Protein AF-A0A1H9QKN4-F1 (afdb_monomer_lite)

Foldseek 3Di:
DPPPLPQDAAEEEPEEDECDPNVVVDPDDDDDDPDHAHWHWYWYHYDNDIDIDIDGPDPDCVPVVVVQVVCVVVVNPPDDDDPDDDDDDPCVVVVPPD

pLDDT: mean 80.59, std 14.35, range [38.31, 96.25]

Sequence (98 aa):
MENIHLNTYTISYIGQFILNKNEQYIDSIHLYSAETIGVSINMIYASGKFTIDVKLNFPEDTYVKPFLETLAKFGIKNAQVSDSIPFTTPKDGLRNRN

Radius of gyration: 16.16 Å; chains: 1; bounding box: 41×26×45 Å

Secondary structure (DSSP, 8-state):
-------EEEEEEEEEE--GGGGGG-S------SS-SEEEEEEEEETTEEEEEEEESSSS-TTHHHHHHHHHHTT------PPP-----TTHHHHT--

Structure (mmCIF, N/CA/C/O backbone):
data_AF-A0A1H9QKN4-F1
#
_entry.id   AF-A0A1H9QKN4-F1
#
loop_
_atom_site.group_PDB
_atom_site.id
_atom_site.type_symbol
_atom_site.label_atom_id
_atom_site.label_alt_id
_atom_site.label_comp_id
_atom_site.label_asym_id
_atom_site.label_entity_id
_atom_site.label_seq_id
_atom_site.pdbx_PDB_ins_code
_atom_site.Cartn_x
_atom_site.Cartn_y
_atom_site.Cartn_z
_atom_site.occupancy
_atom_site.B_iso_or_equiv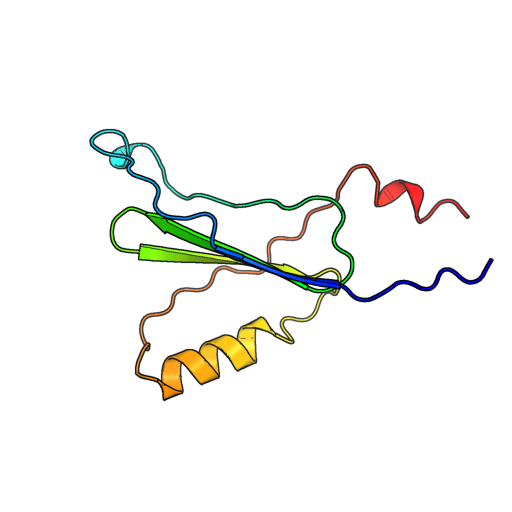
_atom_site.auth_seq_id
_atom_site.auth_comp_id
_atom_site.auth_asym_id
_atom_site.auth_atom_id
_atom_site.pdbx_PDB_model_num
ATOM 1 N N . MET A 1 1 ? 19.346 13.325 -26.883 1.00 38.91 1 MET A N 1
ATOM 2 C CA . MET A 1 1 ? 19.499 13.472 -25.422 1.00 38.91 1 MET 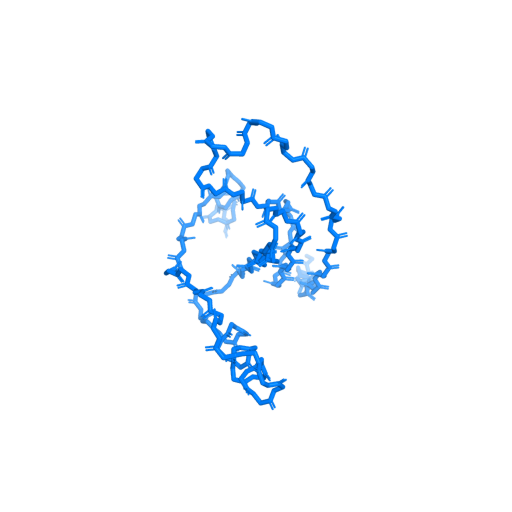A CA 1
ATOM 3 C C . MET A 1 1 ? 19.229 12.111 -24.827 1.00 38.91 1 MET A C 1
ATOM 5 O O . MET A 1 1 ? 18.161 11.574 -25.093 1.00 38.91 1 MET A O 1
ATOM 9 N N . GLU A 1 2 ? 20.199 11.518 -24.133 1.00 39.69 2 GLU A N 1
ATOM 10 C CA . GLU A 1 2 ? 19.957 10.298 -23.360 1.00 39.69 2 GLU A CA 1
ATOM 11 C C . GLU A 1 2 ? 18.823 10.576 -22.372 1.00 39.69 2 GLU A C 1
ATOM 13 O O . GLU A 1 2 ? 18.924 11.469 -21.530 1.00 39.69 2 GLU A O 1
ATOM 18 N N . ASN A 1 3 ? 17.715 9.850 -22.513 1.00 49.81 3 ASN A N 1
ATOM 19 C CA . ASN A 1 3 ? 16.659 9.835 -21.514 1.00 49.81 3 ASN A CA 1
ATOM 20 C C . ASN A 1 3 ? 17.224 9.134 -20.276 1.00 49.81 3 ASN A C 1
ATOM 22 O O . ASN A 1 3 ? 17.098 7.919 -20.139 1.00 49.81 3 ASN A O 1
ATOM 26 N N . ILE A 1 4 ? 17.863 9.888 -19.382 1.00 47.94 4 ILE A N 1
ATOM 27 C CA . ILE A 1 4 ? 18.169 9.419 -18.032 1.00 47.94 4 ILE A CA 1
ATOM 28 C C . ILE A 1 4 ? 16.814 9.230 -17.340 1.00 47.94 4 ILE A C 1
ATOM 30 O O . ILE A 1 4 ? 16.253 10.149 -16.745 1.00 47.94 4 ILE A O 1
ATOM 34 N N . HIS A 1 5 ? 16.226 8.045 -17.494 1.00 54.28 5 HIS A N 1
ATOM 35 C CA . HIS A 1 5 ? 15.068 7.626 -16.723 1.00 54.28 5 HIS A CA 1
ATOM 36 C C . HIS A 1 5 ? 15.545 7.365 -15.300 1.00 54.28 5 HIS A C 1
ATOM 38 O O . HIS A 1 5 ? 16.032 6.287 -14.970 1.00 54.28 5 HIS A O 1
ATOM 44 N N . LEU A 1 6 ? 15.457 8.396 -14.461 1.00 57.72 6 LEU A N 1
ATOM 45 C CA . LEU A 1 6 ? 15.726 8.263 -13.042 1.00 57.72 6 LEU A CA 1
ATOM 46 C C . LEU A 1 6 ? 14.604 7.417 -12.429 1.00 57.72 6 LEU A C 1
ATOM 48 O O . LEU A 1 6 ? 13.475 7.890 -12.276 1.00 57.72 6 LEU A O 1
ATOM 52 N N . ASN A 1 7 ? 14.911 6.160 -12.103 1.00 62.69 7 ASN A N 1
ATOM 53 C CA . ASN A 1 7 ? 14.019 5.323 -11.308 1.00 62.69 7 ASN A CA 1
ATOM 54 C C . ASN A 1 7 ? 13.728 6.054 -9.996 1.00 62.69 7 ASN A C 1
ATOM 56 O O . ASN A 1 7 ? 14.614 6.267 -9.169 1.00 62.69 7 ASN A O 1
ATOM 60 N N . THR A 1 8 ? 12.485 6.487 -9.850 1.00 68.44 8 THR A N 1
ATOM 61 C CA . THR A 1 8 ? 12.000 7.242 -8.708 1.00 68.44 8 THR A CA 1
ATOM 62 C C . THR A 1 8 ? 11.305 6.274 -7.766 1.00 68.44 8 THR A C 1
ATOM 64 O O . THR A 1 8 ? 10.411 5.525 -8.163 1.00 68.44 8 THR A O 1
ATOM 67 N N . TYR A 1 9 ? 11.741 6.297 -6.510 1.00 78.69 9 TYR A N 1
ATOM 68 C CA . TYR A 1 9 ? 11.128 5.556 -5.418 1.00 78.69 9 TYR A CA 1
ATOM 69 C C . TYR A 1 9 ? 10.396 6.562 -4.538 1.00 78.69 9 TYR A C 1
ATOM 71 O O . TYR A 1 9 ? 11.022 7.354 -3.833 1.00 78.69 9 TYR A O 1
ATOM 79 N N . THR A 1 10 ? 9.070 6.567 -4.611 1.00 79.88 10 THR A N 1
ATOM 80 C CA . THR A 1 10 ? 8.230 7.480 -3.834 1.00 79.88 10 THR A CA 1
ATOM 81 C C . THR A 1 10 ? 7.481 6.699 -2.770 1.00 79.88 10 THR A C 1
ATOM 83 O O . THR A 1 10 ? 6.740 5.773 -3.085 1.00 79.88 10 THR A O 1
ATOM 86 N N . ILE A 1 11 ? 7.641 7.105 -1.512 1.00 81.44 11 ILE A N 1
ATOM 87 C CA . ILE A 1 11 ? 6.835 6.620 -0.391 1.00 81.44 11 ILE A CA 1
ATOM 88 C C . ILE A 1 11 ? 6.030 7.806 0.126 1.00 81.44 11 ILE A C 1
ATOM 90 O O . ILE A 1 11 ? 6.590 8.859 0.432 1.00 81.44 11 ILE A O 1
ATOM 94 N N . SER A 1 12 ? 4.714 7.661 0.193 1.00 81.94 12 SER A N 1
ATOM 95 C CA . SER A 1 12 ? 3.807 8.720 0.624 1.00 81.94 12 SER A CA 1
ATOM 96 C C . SER A 1 12 ? 2.805 8.176 1.629 1.00 81.94 12 SER A C 1
ATOM 98 O O . SER A 1 12 ? 2.014 7.291 1.317 1.00 81.94 12 SER A O 1
ATOM 100 N N . TYR A 1 13 ? 2.826 8.726 2.843 1.00 84.25 13 TYR A N 1
ATOM 101 C CA . TYR A 1 13 ? 1.742 8.552 3.802 1.00 84.25 13 TYR A CA 1
ATOM 102 C C . TYR A 1 13 ? 0.820 9.763 3.708 1.00 84.25 13 TYR A C 1
ATOM 104 O O . TYR A 1 13 ? 1.212 10.875 4.056 1.00 84.25 13 TYR A O 1
ATOM 112 N N . ILE A 1 14 ? -0.386 9.545 3.190 1.00 86.69 14 ILE A N 1
ATOM 113 C CA . ILE A 1 14 ? -1.352 10.618 2.921 1.00 86.69 14 ILE A CA 1
ATOM 114 C C . ILE A 1 14 ? -2.087 11.014 4.207 1.00 86.69 14 ILE A C 1
ATOM 116 O O . ILE A 1 14 ? -2.493 12.163 4.362 1.00 86.69 14 ILE A O 1
ATOM 120 N N . GLY A 1 15 ? -2.214 10.083 5.155 1.00 90.56 15 GLY A N 1
ATOM 121 C CA . GLY A 1 15 ? -2.795 10.335 6.468 1.00 90.56 15 GLY A CA 1
ATOM 122 C C . GLY A 1 15 ? -3.988 9.443 6.784 1.00 90.56 15 GLY A C 1
ATOM 123 O O . GLY A 1 15 ? -4.175 8.369 6.207 1.00 90.56 15 GLY A O 1
ATOM 124 N N . GLN A 1 16 ? -4.791 9.908 7.739 1.00 93.81 16 GLN A N 1
ATOM 125 C CA . GLN A 1 16 ? -6.000 9.230 8.183 1.00 93.81 16 GLN A CA 1
ATOM 126 C C . GLN A 1 16 ? -7.235 9.794 7.484 1.00 93.81 16 GLN A C 1
ATOM 128 O O . GLN A 1 16 ? -7.462 11.003 7.488 1.00 93.81 16 GLN A O 1
ATOM 133 N N . PHE A 1 17 ? -8.068 8.911 6.942 1.00 92.69 17 PHE A N 1
ATOM 134 C CA . PHE A 1 17 ? -9.362 9.271 6.377 1.00 92.69 17 PHE A CA 1
ATOM 135 C C . PHE A 1 17 ? -10.450 8.931 7.399 1.00 92.69 17 PHE A C 1
ATOM 137 O O . PHE A 1 17 ? -10.583 7.787 7.836 1.00 92.69 17 PHE A O 1
ATOM 144 N N . ILE A 1 18 ? -11.232 9.936 7.798 1.00 93.56 18 ILE A N 1
ATOM 145 C CA . ILE A 1 18 ? -12.340 9.778 8.748 1.00 93.56 18 ILE A CA 1
ATOM 146 C C . ILE A 1 18 ? -13.649 9.703 7.954 1.00 93.56 18 ILE A C 1
ATOM 148 O O . ILE A 1 18 ? -14.222 10.724 7.578 1.00 93.56 18 ILE A O 1
ATOM 152 N N . LEU A 1 19 ? -14.115 8.479 7.690 1.00 92.75 19 LEU A N 1
ATOM 153 C CA . LEU A 1 19 ? -15.286 8.217 6.840 1.00 92.75 19 LEU A CA 1
ATOM 154 C C . LEU A 1 19 ? -16.629 8.320 7.590 1.00 92.75 19 LEU A C 1
ATOM 156 O O . LEU A 1 19 ? -17.668 8.572 6.974 1.00 92.75 19 LEU A O 1
ATOM 160 N N . ASN A 1 20 ? -16.620 8.193 8.923 1.00 92.69 20 ASN A N 1
ATOM 161 C CA . ASN A 1 20 ? -17.813 8.234 9.781 1.00 92.69 20 ASN A CA 1
ATOM 162 C C . ASN A 1 20 ? -18.925 7.291 9.267 1.00 92.69 20 ASN A C 1
ATOM 164 O O . ASN A 1 20 ? -18.660 6.194 8.786 1.00 92.69 20 ASN A O 1
ATOM 168 N N . LYS A 1 21 ? -20.189 7.733 9.315 1.00 93.62 21 LYS A N 1
ATOM 169 C CA . LYS A 1 21 ? -21.361 6.982 8.834 1.00 93.62 21 LYS A CA 1
ATOM 170 C C . LYS A 1 21 ? -21.324 6.619 7.344 1.00 93.62 21 LYS A C 1
ATOM 172 O O . LYS A 1 21 ? -22.166 5.840 6.907 1.00 93.62 21 LYS A O 1
ATOM 177 N N . ASN A 1 22 ? -20.417 7.212 6.565 1.00 93.12 22 ASN A N 1
ATOM 178 C CA . ASN A 1 22 ? -20.327 6.966 5.129 1.00 93.12 22 ASN A CA 1
ATOM 179 C C . ASN A 1 22 ? -19.434 5.767 4.790 1.00 93.12 22 ASN A C 1
ATOM 181 O O . ASN A 1 22 ? -19.441 5.335 3.645 1.00 93.12 22 ASN A O 1
ATOM 185 N N . GLU A 1 23 ? -18.702 5.218 5.766 1.00 92.75 23 GLU A N 1
ATOM 186 C CA . GLU A 1 23 ? -17.843 4.040 5.587 1.00 92.75 23 GLU A CA 1
ATOM 187 C C . GLU A 1 23 ? -18.580 2.866 4.935 1.00 92.75 23 GLU A C 1
ATOM 189 O O . GLU A 1 23 ? -18.048 2.228 4.038 1.00 92.75 23 GLU A O 1
ATOM 194 N N . GLN A 1 24 ? -19.838 2.642 5.321 1.00 91.69 24 GLN A N 1
ATOM 195 C CA . GLN A 1 24 ? -20.674 1.557 4.796 1.00 91.69 24 GLN A CA 1
ATOM 196 C C . GLN A 1 24 ? -20.940 1.625 3.281 1.00 91.69 24 GLN A C 1
ATOM 198 O O . GLN A 1 24 ? -21.438 0.659 2.715 1.00 91.69 24 GLN A O 1
ATOM 203 N N . TYR A 1 25 ? -20.664 2.764 2.639 1.00 94.38 25 TYR A N 1
ATOM 204 C CA . TYR A 1 25 ? -20.861 2.966 1.203 1.00 94.38 25 TYR A CA 1
ATOM 205 C C . TYR A 1 25 ? -19.556 2.859 0.402 1.00 94.38 25 TYR A C 1
ATOM 207 O O . TYR A 1 25 ? -19.554 3.169 -0.788 1.00 94.38 25 TYR A O 1
ATOM 215 N N . ILE A 1 26 ? -18.439 2.503 1.046 1.00 89.31 26 ILE A N 1
ATOM 216 C CA . ILE A 1 26 ? -17.106 2.486 0.441 1.00 89.31 26 ILE A CA 1
ATOM 217 C C . ILE A 1 26 ? -16.540 1.068 0.527 1.00 89.31 26 ILE A C 1
ATOM 219 O O . ILE A 1 26 ? -16.178 0.607 1.606 1.00 89.31 26 ILE A O 1
ATOM 223 N N . ASP A 1 27 ? -16.412 0.407 -0.623 1.00 85.19 27 ASP A N 1
ATOM 224 C CA . ASP A 1 27 ? -15.814 -0.932 -0.708 1.00 85.19 27 ASP A CA 1
ATOM 225 C C . ASP A 1 27 ? -14.284 -0.882 -0.573 1.00 85.19 27 ASP A C 1
ATOM 227 O O . ASP A 1 27 ? -13.674 -1.685 0.136 1.00 85.19 27 ASP A O 1
ATOM 231 N N . SER A 1 28 ? -13.651 0.087 -1.238 1.00 84.19 28 SER A N 1
ATOM 232 C CA . SER A 1 28 ? -12.202 0.281 -1.224 1.00 84.19 28 SER A CA 1
ATOM 233 C C . SER A 1 28 ? -11.817 1.732 -1.525 1.00 84.19 28 SER A C 1
ATOM 235 O O . SER A 1 28 ? -12.567 2.494 -2.138 1.00 84.19 28 SER A O 1
ATOM 237 N N . ILE A 1 29 ? -10.620 2.123 -1.084 1.00 85.50 29 ILE A N 1
ATOM 238 C CA . ILE A 1 29 ? -9.982 3.394 -1.441 1.00 85.50 29 ILE A CA 1
ATOM 239 C C . ILE A 1 29 ? -8.691 3.049 -2.171 1.00 85.50 29 ILE A C 1
ATOM 241 O O . ILE A 1 29 ? -7.880 2.295 -1.638 1.00 85.50 29 ILE A O 1
ATOM 24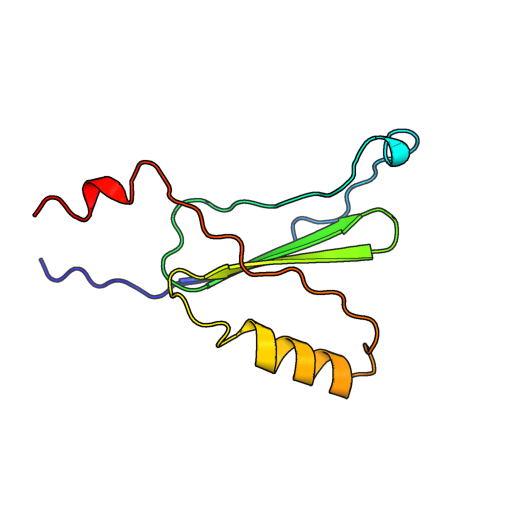5 N N . HIS A 1 30 ? -8.510 3.625 -3.357 1.00 83.75 30 HIS A N 1
ATOM 246 C CA . HIS A 1 30 ? -7.319 3.448 -4.179 1.00 83.75 30 HIS A CA 1
ATOM 247 C C . HIS A 1 30 ? -6.664 4.798 -4.448 1.00 83.75 30 HIS A C 1
ATOM 249 O O . HIS A 1 30 ? -7.326 5.774 -4.809 1.00 83.75 30 HIS A O 1
ATOM 255 N N . LEU A 1 31 ? -5.353 4.853 -4.271 1.00 80.25 31 LEU A N 1
ATOM 256 C CA . LEU A 1 31 ? -4.550 6.059 -4.316 1.00 80.25 31 LEU A CA 1
ATOM 257 C C . LEU A 1 31 ? -3.693 6.049 -5.569 1.00 80.25 31 LEU A C 1
ATOM 259 O O . LEU A 1 31 ? -2.879 5.154 -5.796 1.00 80.25 31 LEU A O 1
ATOM 263 N N . TYR A 1 32 ? -3.837 7.100 -6.363 1.00 74.62 32 TYR A N 1
ATOM 264 C CA . TYR A 1 32 ? -3.114 7.237 -7.612 1.00 74.62 32 TYR A CA 1
ATOM 265 C C . TYR A 1 32 ? -2.161 8.428 -7.571 1.00 74.62 32 TYR A C 1
ATOM 267 O O . TYR A 1 32 ? -2.579 9.565 -7.357 1.00 74.62 32 TYR A O 1
ATOM 275 N N . SER A 1 33 ? -0.889 8.160 -7.864 1.00 71.38 33 SER A N 1
ATOM 276 C CA . SER A 1 33 ? 0.136 9.183 -8.083 1.00 71.38 33 SER A CA 1
ATOM 277 C C . SER A 1 33 ? 0.527 9.194 -9.559 1.00 71.38 33 SER A C 1
ATOM 279 O O . SER A 1 33 ? 0.909 8.164 -10.132 1.00 71.38 33 SER A O 1
ATOM 281 N N . ALA A 1 34 ? 0.388 10.351 -10.206 1.00 68.00 34 ALA A N 1
ATOM 282 C CA . ALA A 1 34 ? 0.774 10.530 -11.600 1.00 68.00 34 ALA A CA 1
ATOM 283 C C . ALA A 1 34 ? 2.306 10.640 -11.739 1.00 68.00 34 ALA A C 1
ATOM 285 O O . ALA A 1 34 ? 2.987 11.111 -10.837 1.00 68.00 34 ALA A O 1
ATOM 286 N N . GLU A 1 35 ? 2.827 10.231 -12.900 1.00 64.62 35 GLU A N 1
ATOM 287 C CA . GLU A 1 35 ? 4.187 10.562 -13.374 1.00 64.62 35 GLU A CA 1
ATOM 288 C C . GLU A 1 35 ? 5.397 9.923 -12.658 1.00 64.62 35 GLU A C 1
ATOM 290 O O . GLU A 1 35 ? 6.529 10.324 -12.909 1.00 64.62 35 GLU A O 1
ATOM 295 N N . THR A 1 36 ? 5.221 8.865 -11.859 1.00 66.06 36 THR A N 1
ATOM 296 C CA . THR A 1 36 ? 6.363 8.113 -11.296 1.00 66.06 36 THR A CA 1
ATOM 297 C C . THR A 1 36 ? 6.816 6.976 -12.223 1.00 66.06 36 THR A C 1
ATOM 299 O O . THR A 1 36 ? 6.032 6.089 -12.560 1.00 66.06 36 THR A O 1
ATOM 302 N N . ILE A 1 37 ? 8.092 6.986 -12.618 1.00 70.69 37 ILE A N 1
ATOM 303 C CA . ILE A 1 37 ? 8.795 5.862 -13.261 1.00 70.69 37 ILE A CA 1
ATOM 304 C C . ILE A 1 37 ? 9.553 5.134 -12.145 1.00 70.69 37 ILE A C 1
ATOM 306 O O . ILE A 1 37 ? 10.386 5.759 -11.501 1.00 70.69 37 ILE A O 1
ATOM 310 N N . GLY A 1 38 ? 9.272 3.856 -11.896 1.00 78.62 38 GLY A N 1
ATOM 311 C CA . GLY A 1 38 ? 9.856 3.073 -10.803 1.00 78.62 38 GLY A CA 1
ATOM 312 C C . GLY A 1 38 ? 8.782 2.523 -9.864 1.00 78.62 38 GLY A C 1
ATOM 313 O O . GLY A 1 38 ? 7.882 1.802 -10.296 1.00 78.62 38 GLY A O 1
ATOM 314 N N . VAL A 1 39 ? 8.873 2.876 -8.580 1.00 83.56 39 VAL A N 1
ATOM 315 C CA . VAL A 1 39 ? 7.983 2.380 -7.521 1.00 83.56 39 VAL A CA 1
ATOM 316 C C . VAL A 1 39 ? 7.335 3.554 -6.800 1.00 83.56 39 VAL A C 1
ATOM 318 O O . VAL A 1 39 ? 8.021 4.444 -6.298 1.00 83.56 39 VAL A O 1
ATOM 321 N N . SER A 1 40 ? 6.011 3.539 -6.699 1.00 86.69 40 SER A N 1
ATOM 322 C CA . SER A 1 40 ? 5.253 4.456 -5.852 1.00 86.69 40 SER A CA 1
ATOM 323 C C . SER A 1 40 ? 4.448 3.654 -4.839 1.00 86.69 40 SER A C 1
ATOM 325 O O . SER A 1 40 ? 3.732 2.727 -5.203 1.00 86.69 40 SER A O 1
ATOM 327 N N . ILE A 1 41 ? 4.593 4.002 -3.565 1.00 88.31 41 ILE A N 1
ATOM 328 C CA . ILE A 1 41 ? 3.860 3.409 -2.451 1.00 88.31 41 ILE A CA 1
ATOM 329 C C . ILE A 1 41 ? 3.046 4.519 -1.800 1.00 88.31 41 ILE A C 1
ATOM 331 O O . ILE A 1 41 ? 3.613 5.455 -1.232 1.00 88.31 41 ILE A O 1
ATOM 335 N N . ASN A 1 42 ? 1.727 4.395 -1.862 1.00 90.19 42 ASN A N 1
ATOM 336 C CA . ASN A 1 42 ? 0.799 5.297 -1.198 1.00 90.19 42 ASN A CA 1
ATOM 337 C C . ASN A 1 42 ? 0.152 4.582 -0.016 1.00 90.19 42 ASN A C 1
ATOM 339 O O . ASN A 1 42 ? -0.295 3.447 -0.143 1.00 90.19 42 ASN A O 1
ATOM 343 N N . MET A 1 43 ? 0.093 5.246 1.133 1.00 92.56 43 MET A N 1
ATOM 344 C CA . MET A 1 43 ? -0.425 4.669 2.368 1.00 92.56 43 MET A CA 1
ATOM 345 C C . MET A 1 43 ? -1.475 5.575 2.999 1.00 92.56 43 MET A C 1
ATOM 347 O O . MET A 1 43 ? -1.261 6.783 3.138 1.00 92.56 43 MET A O 1
ATOM 351 N N . ILE A 1 44 ? -2.573 4.973 3.445 1.00 94.06 44 ILE A N 1
ATOM 352 C CA . ILE A 1 44 ? -3.607 5.621 4.259 1.00 94.06 44 ILE A CA 1
ATOM 353 C C . ILE A 1 44 ? -3.974 4.757 5.455 1.00 94.06 44 ILE A C 1
ATOM 355 O O . ILE A 1 44 ? -3.776 3.542 5.454 1.00 94.06 44 ILE A O 1
ATOM 359 N N . TYR A 1 45 ? -4.576 5.399 6.449 1.00 92.81 45 TYR A N 1
ATOM 360 C CA . TYR A 1 45 ? -5.323 4.726 7.499 1.00 92.81 45 TYR A CA 1
ATOM 361 C C . TYR A 1 45 ? -6.801 5.103 7.397 1.00 92.81 45 TYR A C 1
ATOM 363 O O . TYR A 1 45 ? -7.161 6.275 7.500 1.00 92.81 45 TYR A O 1
ATOM 371 N N . ALA A 1 46 ? -7.668 4.121 7.198 1.00 92.44 46 ALA A N 1
ATOM 372 C CA . ALA A 1 46 ? -9.110 4.314 7.160 1.00 92.44 46 ALA A CA 1
ATOM 373 C C . ALA A 1 46 ? -9.781 3.119 7.830 1.00 92.44 46 ALA A C 1
ATOM 375 O O . ALA A 1 46 ? -9.343 1.983 7.654 1.00 92.44 46 ALA A O 1
ATOM 376 N N . SER A 1 47 ? -10.836 3.363 8.608 1.00 88.88 47 SER A N 1
ATOM 377 C CA . SER A 1 47 ? -11.707 2.277 9.084 1.00 88.88 47 SER A CA 1
ATOM 378 C C . SER A 1 47 ? -10.978 1.171 9.861 1.00 88.88 47 SER A C 1
ATOM 380 O O . SER A 1 47 ? -11.228 -0.021 9.691 1.00 88.88 47 SER A O 1
ATOM 382 N N . GLY A 1 48 ? -10.012 1.563 10.699 1.00 87.88 48 GLY A N 1
ATOM 383 C CA . GLY A 1 48 ? -9.226 0.618 11.496 1.00 87.88 48 GLY A CA 1
ATOM 384 C C . GLY A 1 48 ? -8.146 -0.140 10.718 1.00 87.88 48 GLY A C 1
ATOM 385 O O . GLY A 1 48 ? -7.509 -1.027 11.283 1.00 87.88 48 GLY A O 1
ATOM 386 N N . LYS A 1 49 ? -7.937 0.173 9.435 1.00 89.31 49 LYS A N 1
ATOM 387 C CA . LYS A 1 49 ? -7.041 -0.556 8.533 1.00 89.31 49 LYS A CA 1
ATOM 388 C C . LYS A 1 49 ? -6.029 0.385 7.892 1.00 89.31 49 LYS A C 1
ATOM 390 O O . LYS A 1 49 ? -6.359 1.503 7.501 1.00 89.31 49 LYS A O 1
ATOM 395 N N . PHE A 1 50 ? -4.795 -0.093 7.761 1.00 90.62 50 PHE A N 1
ATOM 396 C CA . PHE A 1 50 ? -3.825 0.513 6.857 1.00 90.62 50 PHE A CA 1
ATOM 397 C C . PHE A 1 50 ? -4.016 -0.073 5.461 1.00 90.62 50 PHE A C 1
ATOM 399 O O . PHE A 1 50 ? -4.009 -1.294 5.306 1.00 90.62 50 PHE A O 1
ATOM 406 N N . THR A 1 51 ? -4.151 0.796 4.464 1.00 91.31 51 THR A N 1
ATOM 407 C CA . THR A 1 51 ? -4.154 0.417 3.047 1.00 91.31 51 THR A CA 1
ATOM 408 C C . THR A 1 51 ? -2.873 0.927 2.414 1.00 91.31 51 THR A C 1
ATOM 410 O O . THR A 1 51 ? -2.485 2.075 2.642 1.00 91.31 51 THR A O 1
ATOM 413 N N . ILE A 1 52 ? -2.215 0.061 1.645 1.00 90.75 52 ILE A N 1
ATOM 414 C CA . ILE A 1 52 ? -0.958 0.344 0.958 1.00 90.75 52 ILE A CA 1
ATOM 415 C C . ILE A 1 52 ? -1.162 0.032 -0.523 1.00 90.75 52 ILE A C 1
ATOM 417 O O . ILE A 1 52 ? -1.274 -1.134 -0.893 1.00 90.75 52 ILE A O 1
ATOM 421 N N . ASP A 1 53 ? -1.188 1.063 -1.360 1.00 89.56 53 ASP A N 1
ATOM 422 C CA . ASP A 1 53 ? -1.212 0.916 -2.811 1.00 89.56 53 ASP A CA 1
ATOM 423 C C . ASP A 1 53 ? 0.218 0.948 -3.344 1.00 89.56 53 ASP A C 1
ATOM 425 O O . ASP A 1 53 ? 0.931 1.945 -3.190 1.00 89.56 53 ASP A O 1
ATOM 429 N N . VAL A 1 54 ? 0.635 -0.148 -3.978 1.00 87.44 54 VAL A N 1
ATOM 430 C CA . VAL A 1 54 ? 1.950 -0.277 -4.611 1.00 87.44 54 VAL A CA 1
ATOM 431 C C . VAL A 1 54 ? 1.776 -0.187 -6.121 1.00 87.44 54 VAL A C 1
ATOM 433 O O . VAL A 1 54 ? 1.211 -1.074 -6.755 1.00 87.44 54 VAL A O 1
ATOM 436 N N . LYS A 1 55 ? 2.292 0.887 -6.709 1.00 86.88 55 LYS A N 1
ATOM 437 C CA . LYS A 1 55 ? 2.345 1.101 -8.151 1.00 86.88 55 LYS A CA 1
ATOM 438 C C . LYS A 1 55 ? 3.760 0.840 -8.649 1.00 86.88 55 LYS A C 1
ATOM 440 O O . LYS A 1 55 ? 4.705 1.514 -8.239 1.00 86.88 55 LYS A O 1
ATOM 445 N N . LEU A 1 56 ? 3.876 -0.110 -9.568 1.00 82.81 56 LEU A N 1
ATOM 446 C CA . LEU A 1 56 ? 5.118 -0.494 -10.230 1.00 82.81 56 LEU A CA 1
ATOM 447 C C . LEU A 1 56 ? 4.993 -0.183 -11.721 1.00 82.81 56 LEU A C 1
ATOM 449 O O . LEU A 1 56 ? 3.923 -0.346 -12.305 1.00 82.81 56 LEU A O 1
ATOM 453 N N . ASN A 1 57 ? 6.074 0.268 -12.348 1.00 79.62 57 ASN A N 1
ATOM 454 C CA . ASN A 1 57 ? 6.134 0.442 -13.803 1.00 79.62 57 ASN A CA 1
ATOM 455 C C . ASN A 1 57 ? 6.769 -0.759 -14.530 1.00 79.62 57 ASN A C 1
ATOM 457 O O . ASN A 1 57 ? 7.125 -0.642 -15.701 1.00 79.62 57 ASN A O 1
ATOM 461 N N . PHE A 1 58 ? 6.926 -1.885 -13.837 1.00 77.25 58 PHE A N 1
ATOM 462 C CA . PHE A 1 58 ? 7.388 -3.167 -14.363 1.00 77.25 58 PHE A CA 1
ATOM 463 C C . PHE A 1 58 ? 6.419 -4.273 -13.913 1.00 77.25 58 PHE A C 1
ATOM 465 O O . PHE A 1 58 ? 5.758 -4.122 -12.885 1.00 77.25 58 PHE A O 1
ATOM 472 N N . PRO A 1 59 ? 6.290 -5.358 -14.695 1.00 67.69 59 PRO A N 1
ATOM 473 C CA . PRO A 1 59 ? 5.229 -6.354 -14.519 1.00 67.69 59 PRO A CA 1
ATOM 474 C C . PRO A 1 59 ? 5.425 -7.288 -13.316 1.00 67.69 59 PRO A C 1
ATOM 476 O O . PRO A 1 59 ? 4.509 -8.025 -12.962 1.00 67.69 59 PRO A O 1
ATOM 479 N N . GLU A 1 60 ? 6.608 -7.289 -12.708 1.00 76.56 60 GLU A N 1
ATOM 480 C CA . GLU A 1 60 ? 6.982 -8.226 -11.650 1.00 76.56 60 GLU A CA 1
ATOM 481 C C . GLU A 1 60 ? 6.595 -7.698 -10.261 1.00 76.56 60 GLU A C 1
ATOM 483 O O . GLU A 1 60 ? 6.755 -6.516 -9.955 1.00 76.56 60 GLU A O 1
ATOM 488 N N . ASP A 1 61 ? 6.176 -8.593 -9.368 1.00 77.56 61 ASP A N 1
ATOM 489 C CA . ASP A 1 61 ? 5.847 -8.317 -7.963 1.00 77.56 61 ASP A CA 1
ATOM 490 C C . ASP A 1 61 ? 7.092 -8.181 -7.062 1.00 77.56 61 ASP A C 1
ATOM 492 O O . ASP A 1 61 ? 7.013 -8.326 -5.836 1.00 77.56 61 ASP A O 1
ATOM 496 N N . THR A 1 62 ? 8.237 -7.851 -7.667 1.00 80.62 62 THR A N 1
ATOM 497 C CA . THR A 1 62 ? 9.596 -7.862 -7.104 1.00 80.62 62 THR A CA 1
ATOM 498 C C . THR A 1 62 ? 9.709 -7.184 -5.741 1.00 80.62 62 THR A C 1
ATOM 500 O O . THR A 1 62 ? 10.513 -7.605 -4.913 1.00 80.62 62 THR A O 1
ATOM 503 N N . TYR A 1 63 ? 8.893 -6.162 -5.471 1.00 81.69 63 TYR A N 1
ATOM 504 C CA . TYR A 1 63 ? 8.890 -5.440 -4.195 1.00 81.69 63 TYR A CA 1
ATOM 505 C C . TYR A 1 63 ? 7.720 -5.797 -3.273 1.00 81.69 63 TYR A C 1
ATOM 507 O O . TYR A 1 63 ? 7.834 -5.626 -2.060 1.00 81.69 63 TYR A O 1
ATOM 515 N N . VAL A 1 64 ? 6.617 -6.324 -3.809 1.00 87.69 64 VAL A N 1
ATOM 516 C CA . VAL A 1 64 ? 5.426 -6.673 -3.020 1.00 87.69 64 VAL A CA 1
ATOM 517 C C . VAL A 1 64 ? 5.688 -7.937 -2.209 1.00 87.69 64 VAL A C 1
ATOM 519 O O . VAL A 1 64 ? 5.460 -7.956 -1.000 1.00 87.69 64 VAL A O 1
ATOM 522 N N . LYS A 1 65 ? 6.239 -8.983 -2.831 1.00 87.94 65 LYS A N 1
ATOM 523 C CA . LYS A 1 65 ? 6.479 -10.257 -2.144 1.00 87.94 65 LYS A CA 1
ATOM 524 C C . LYS A 1 65 ? 7.482 -10.138 -0.980 1.00 87.94 65 LYS A C 1
ATOM 526 O O . LYS A 1 65 ? 7.121 -10.532 0.132 1.00 87.94 65 LYS A O 1
ATOM 531 N N . PRO A 1 66 ? 8.678 -9.533 -1.142 1.00 90.19 66 PRO A N 1
ATOM 532 C CA . PRO A 1 66 ? 9.597 -9.335 -0.016 1.00 90.19 66 PRO A CA 1
ATOM 533 C C . PRO A 1 66 ? 9.027 -8.435 1.087 1.00 90.19 66 PRO A C 1
ATOM 535 O O . PRO A 1 66 ? 9.343 -8.618 2.266 1.00 90.19 66 PRO A O 1
ATOM 538 N N . PHE A 1 67 ? 8.172 -7.471 0.730 1.00 89.06 67 PHE A N 1
ATOM 539 C CA . PHE A 1 67 ? 7.484 -6.632 1.706 1.00 89.06 67 PHE A CA 1
ATOM 540 C C . PHE A 1 67 ? 6.548 -7.463 2.595 1.00 89.06 67 PHE A C 1
ATOM 542 O O . PHE A 1 67 ? 6.613 -7.353 3.818 1.00 89.06 67 PHE A O 1
ATOM 549 N N . LEU A 1 68 ? 5.759 -8.369 2.013 1.00 91.88 68 LEU A N 1
ATOM 550 C CA . LEU A 1 68 ? 4.880 -9.272 2.766 1.00 91.88 68 LEU A CA 1
ATOM 551 C C . LEU A 1 68 ? 5.655 -10.231 3.669 1.00 91.88 68 LEU A C 1
ATOM 553 O O . LEU A 1 68 ? 5.293 -10.423 4.830 1.00 91.88 68 LEU A O 1
ATOM 557 N N . GLU A 1 69 ? 6.756 -10.791 3.171 1.00 93.25 69 GLU A N 1
ATOM 558 C CA . GLU A 1 69 ? 7.651 -11.620 3.981 1.00 93.25 69 GLU A CA 1
ATOM 559 C C . GLU A 1 69 ? 8.223 -10.834 5.168 1.00 93.25 69 GLU A C 1
ATOM 561 O O . GLU A 1 69 ? 8.364 -11.365 6.271 1.00 93.25 69 GLU A O 1
ATOM 566 N N . THR A 1 70 ? 8.528 -9.552 4.963 1.00 94.56 70 THR A N 1
ATOM 567 C CA . THR A 1 70 ? 9.014 -8.654 6.013 1.00 94.56 70 THR A CA 1
ATOM 568 C C . THR A 1 70 ? 7.927 -8.375 7.050 1.00 94.56 70 THR A C 1
ATOM 570 O O . THR A 1 70 ? 8.183 -8.531 8.243 1.00 94.56 70 THR A O 1
ATOM 573 N N . LEU A 1 71 ? 6.697 -8.063 6.630 1.00 93.25 71 LEU A N 1
ATOM 574 C CA . LEU A 1 71 ? 5.554 -7.896 7.538 1.00 93.25 71 LEU A CA 1
ATOM 575 C C . LEU A 1 71 ? 5.329 -9.142 8.405 1.00 93.25 71 LEU A C 1
ATOM 577 O O . LEU A 1 71 ? 5.195 -9.034 9.627 1.00 93.25 71 LEU A O 1
ATOM 581 N N . ALA A 1 72 ? 5.381 -10.328 7.796 1.00 94.25 72 ALA A N 1
ATOM 582 C CA . ALA A 1 72 ? 5.229 -11.590 8.509 1.00 94.25 72 ALA A CA 1
ATOM 583 C C . ALA A 1 72 ? 6.327 -11.799 9.569 1.00 94.25 72 ALA A C 1
ATOM 585 O O . ALA A 1 72 ? 6.022 -12.243 10.681 1.00 94.25 72 ALA A O 1
ATOM 586 N N . LYS A 1 73 ? 7.584 -11.433 9.268 1.00 96.25 73 LYS A N 1
ATOM 587 C CA . LYS A 1 73 ? 8.710 -11.470 10.226 1.00 96.25 73 LYS A CA 1
ATOM 588 C C . LYS A 1 73 ? 8.500 -10.529 11.416 1.00 96.25 73 LYS A C 1
ATOM 590 O O . LYS A 1 73 ? 8.902 -10.872 12.522 1.00 96.25 73 LYS A O 1
ATOM 595 N N . PHE A 1 74 ? 7.830 -9.394 11.215 1.00 95.69 74 PHE A N 1
ATOM 596 C CA . PHE A 1 74 ? 7.461 -8.453 12.282 1.00 95.69 74 PHE A CA 1
ATOM 597 C C . PHE A 1 74 ? 6.155 -8.813 13.012 1.00 95.69 74 PHE A C 1
ATOM 599 O O . PHE A 1 74 ? 5.689 -8.055 13.858 1.00 95.69 74 PHE A O 1
ATOM 606 N N . GLY A 1 75 ? 5.561 -9.976 12.724 1.00 94.88 75 GLY A N 1
ATOM 607 C CA . GLY A 1 75 ? 4.352 -10.457 13.397 1.00 94.88 75 GLY A CA 1
ATOM 608 C C . GLY A 1 75 ? 3.037 -9.984 12.773 1.00 94.88 75 GLY A C 1
ATOM 609 O O . GLY A 1 75 ? 1.973 -10.368 13.256 1.00 94.88 75 GLY A O 1
ATOM 610 N N . ILE A 1 76 ? 3.081 -9.230 11.671 1.00 92.81 76 ILE A N 1
ATOM 611 C CA . ILE A 1 76 ? 1.899 -8.807 10.911 1.00 92.81 76 ILE A CA 1
ATOM 612 C C . ILE A 1 76 ? 1.566 -9.914 9.905 1.00 92.81 76 ILE A C 1
ATOM 614 O O . ILE A 1 76 ? 2.067 -9.942 8.783 1.00 92.81 76 ILE A O 1
ATOM 618 N N . LYS A 1 77 ? 0.757 -10.883 10.341 1.00 89.75 77 LYS A N 1
ATOM 619 C CA . LYS A 1 77 ? 0.475 -12.121 9.584 1.00 89.75 77 LYS A CA 1
ATOM 620 C C . LYS A 1 77 ? -0.856 -12.118 8.833 1.00 89.75 77 LYS A C 1
ATOM 622 O O . LYS A 1 77 ? -1.116 -13.028 8.059 1.00 89.75 77 LYS A O 1
ATOM 627 N N . ASN A 1 78 ? -1.701 -11.123 9.075 1.00 89.25 78 ASN A N 1
ATOM 628 C CA . ASN A 1 78 ? -3.040 -10.994 8.498 1.00 89.25 78 ASN A CA 1
ATOM 629 C C . ASN A 1 78 ? -3.105 -9.942 7.378 1.00 89.25 78 ASN A C 1
ATOM 631 O O . ASN A 1 78 ? -4.180 -9.406 7.111 1.00 89.25 78 ASN A O 1
ATOM 635 N N . ALA A 1 79 ? -1.969 -9.625 6.750 1.00 91.25 79 ALA A N 1
ATOM 636 C CA . ALA A 1 79 ? -1.940 -8.756 5.581 1.00 91.25 79 ALA A CA 1
ATOM 637 C C . ALA A 1 79 ? -2.733 -9.403 4.434 1.00 91.25 79 ALA A C 1
ATOM 639 O O . ALA A 1 79 ? -2.524 -10.571 4.108 1.00 91.25 79 ALA A O 1
ATOM 640 N N . GLN A 1 80 ? -3.649 -8.639 3.843 1.00 90.56 80 GLN A N 1
ATOM 641 C CA . GLN A 1 80 ? -4.410 -9.040 2.663 1.00 90.56 80 GLN A CA 1
ATOM 642 C C . GLN A 1 80 ? -3.854 -8.306 1.449 1.00 90.56 80 GLN A C 1
ATOM 644 O O . GLN A 1 80 ? -3.500 -7.132 1.543 1.00 90.56 80 GLN A O 1
ATOM 649 N N . VAL A 1 81 ? -3.757 -9.012 0.329 1.00 89.69 81 VAL A N 1
ATOM 650 C CA . VAL A 1 81 ? -3.132 -8.529 -0.904 1.00 89.69 81 VAL A CA 1
ATOM 651 C C . VAL A 1 81 ? -4.067 -8.872 -2.048 1.00 89.69 81 VAL A C 1
ATOM 653 O O . VAL A 1 81 ? -4.555 -10.000 -2.117 1.00 89.69 81 VAL A O 1
ATOM 656 N N . SER A 1 82 ? -4.350 -7.894 -2.902 1.00 87.88 82 SER A N 1
ATOM 657 C CA . SER A 1 82 ? -5.108 -8.114 -4.130 1.00 87.88 82 SER A CA 1
ATOM 658 C C . SER A 1 82 ? -4.217 -8.700 -5.222 1.00 87.88 82 SER A C 1
ATOM 660 O O . SER A 1 82 ? -2.990 -8.626 -5.148 1.00 87.88 82 SER A O 1
ATOM 662 N N . ASP A 1 83 ? -4.836 -9.187 -6.293 1.00 86.19 83 ASP A N 1
ATOM 663 C CA . ASP A 1 83 ? -4.118 -9.401 -7.545 1.00 86.19 83 ASP A CA 1
ATOM 664 C C . ASP A 1 83 ? -3.561 -8.078 -8.099 1.00 86.19 83 ASP A C 1
ATOM 666 O O . ASP A 1 83 ? -4.026 -6.982 -7.754 1.00 86.19 83 ASP A O 1
ATOM 670 N N . SER A 1 84 ? -2.559 -8.184 -8.976 1.00 84.50 84 SER A N 1
ATOM 671 C CA . SER A 1 84 ? -2.057 -7.038 -9.736 1.00 84.50 84 SER A CA 1
ATOM 672 C C . SER A 1 84 ? -3.147 -6.523 -10.674 1.00 84.50 84 SER A C 1
ATOM 674 O O . SER A 1 84 ? -3.726 -7.288 -11.447 1.00 84.50 84 SER A O 1
ATOM 676 N N . ILE A 1 85 ? -3.411 -5.218 -10.621 1.00 84.06 85 ILE A N 1
ATOM 677 C CA . ILE A 1 85 ? -4.393 -4.558 -11.481 1.00 84.06 85 ILE A CA 1
ATOM 678 C C . ILE A 1 85 ? -3.629 -3.835 -12.597 1.00 84.06 85 ILE A C 1
ATOM 680 O O . ILE A 1 85 ? -3.060 -2.767 -12.349 1.00 84.06 85 ILE A O 1
ATOM 684 N N . PRO A 1 86 ? -3.589 -4.379 -13.829 1.00 81.62 86 PRO A N 1
ATOM 685 C CA . PRO A 1 86 ? -2.967 -3.685 -14.944 1.00 81.62 86 PRO A CA 1
ATOM 686 C C . PRO A 1 86 ? -3.801 -2.458 -15.315 1.00 81.62 86 PRO A C 1
ATOM 688 O O . PRO A 1 86 ? -5.025 -2.524 -15.431 1.00 81.62 86 PRO A O 1
ATOM 691 N N . PHE A 1 87 ? -3.136 -1.333 -15.551 1.00 77.50 87 PHE A N 1
ATOM 692 C CA . PHE A 1 87 ? -3.776 -0.130 -16.066 1.00 77.50 87 PHE A CA 1
ATOM 693 C C . PHE A 1 87 ? -2.852 0.587 -17.045 1.00 77.50 87 PHE A C 1
ATOM 695 O O . PHE A 1 87 ? -1.631 0.454 -16.995 1.00 77.50 87 PHE A O 1
ATOM 702 N N . THR A 1 88 ? -3.453 1.374 -17.931 1.00 74.81 88 THR A N 1
ATOM 703 C CA . THR A 1 88 ? -2.742 2.243 -18.870 1.00 74.81 88 THR A CA 1
ATOM 704 C C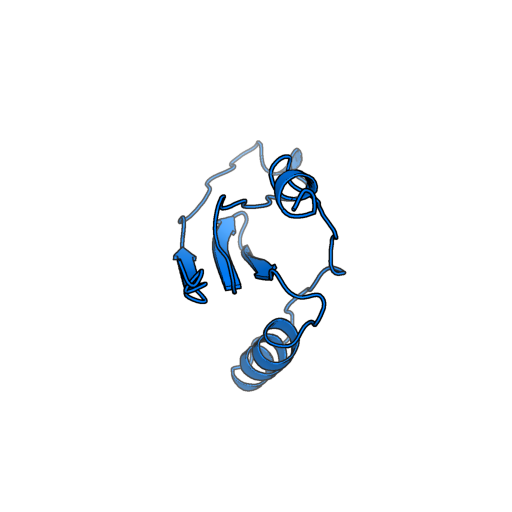 . THR A 1 88 ? -3.182 3.678 -18.657 1.00 74.81 88 THR A C 1
ATOM 706 O O . THR A 1 88 ? -4.367 3.963 -18.489 1.00 74.81 88 THR A O 1
ATOM 709 N N . THR A 1 89 ? -2.238 4.599 -18.712 1.00 72.19 89 THR A N 1
ATOM 710 C CA . THR A 1 89 ? -2.471 6.037 -18.698 1.00 72.19 89 THR A CA 1
ATOM 711 C C . THR A 1 89 ? -2.473 6.584 -20.129 1.00 72.19 89 THR A C 1
ATOM 713 O O . THR A 1 89 ? -1.809 6.026 -21.006 1.00 72.19 89 THR A O 1
ATOM 716 N N . PRO A 1 90 ? -3.150 7.716 -20.403 1.00 75.12 90 PRO A N 1
ATOM 717 C CA . PRO A 1 90 ? -3.150 8.321 -21.739 1.00 75.12 90 PRO A CA 1
ATOM 718 C C . PRO A 1 90 ? -1.749 8.608 -22.307 1.00 75.12 90 PRO A C 1
ATOM 720 O O . PRO A 1 90 ? -1.565 8.620 -23.523 1.00 75.12 90 PRO A O 1
ATOM 723 N N . LYS A 1 91 ? -0.746 8.821 -21.441 1.00 64.44 91 LYS A N 1
ATOM 724 C CA . LYS A 1 91 ? 0.644 9.072 -21.849 1.00 64.44 91 LYS A CA 1
ATOM 725 C C . LYS A 1 91 ? 1.417 7.796 -22.210 1.00 64.44 91 LYS A C 1
ATOM 727 O O . LYS A 1 91 ? 2.426 7.905 -22.902 1.00 64.44 91 LYS A O 1
ATOM 732 N N . ASP A 1 92 ? 0.951 6.605 -21.831 1.00 67.50 92 ASP A N 1
ATOM 733 C CA . ASP A 1 92 ? 1.640 5.349 -22.168 1.00 67.50 92 ASP A CA 1
ATOM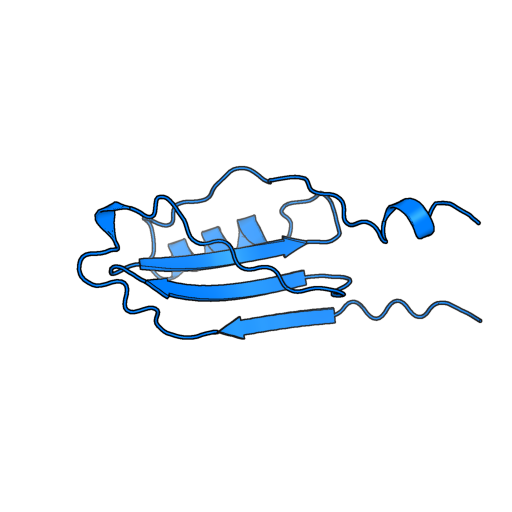 734 C C . ASP A 1 92 ? 1.604 5.074 -23.679 1.00 67.50 92 ASP A C 1
ATOM 736 O O . ASP A 1 92 ? 2.591 4.628 -24.260 1.00 67.50 92 ASP A O 1
ATOM 740 N N . GLY A 1 93 ? 0.521 5.470 -24.358 1.00 61.06 93 GLY A N 1
ATOM 741 C CA . GLY A 1 93 ? 0.414 5.400 -25.821 1.00 61.06 93 GLY A CA 1
ATOM 742 C C . GLY A 1 93 ? 1.297 6.402 -26.578 1.00 61.06 93 GLY A C 1
ATOM 743 O O . GLY A 1 93 ? 1.521 6.232 -27.776 1.00 61.06 93 GLY A O 1
ATOM 744 N N . LEU A 1 94 ? 1.818 7.435 -25.903 1.00 59.88 94 LEU A N 1
ATOM 745 C CA . LEU A 1 94 ? 2.740 8.410 -26.499 1.00 59.88 94 LEU A CA 1
ATOM 746 C C . LEU A 1 94 ? 4.188 7.904 -26.515 1.00 59.88 94 LEU A C 1
ATOM 748 O O . LEU A 1 94 ? 4.978 8.378 -27.323 1.00 59.88 94 LEU A O 1
ATOM 752 N N . ARG A 1 95 ? 4.538 6.932 -25.660 1.00 53.72 95 ARG A N 1
ATOM 753 C CA . ARG A 1 95 ? 5.888 6.347 -25.596 1.00 53.72 95 ARG A CA 1
ATOM 754 C C . ARG A 1 95 ? 6.182 5.351 -26.717 1.00 53.72 95 ARG A C 1
ATOM 756 O O . ARG A 1 95 ? 7.336 5.212 -27.090 1.00 53.72 95 ARG A O 1
ATOM 763 N N . ASN A 1 96 ? 5.152 4.722 -27.286 1.00 48.91 96 ASN A N 1
ATOM 764 C CA . ASN A 1 96 ? 5.288 3.755 -28.387 1.00 48.91 96 ASN A CA 1
ATOM 765 C C . ASN A 1 96 ? 5.254 4.402 -29.784 1.00 48.91 96 ASN A C 1
ATOM 767 O O . ASN A 1 96 ? 5.203 3.704 -30.794 1.00 48.91 96 ASN A O 1
ATOM 771 N N . ARG A 1 97 ? 5.236 5.736 -29.853 1.00 45.00 97 ARG A N 1
ATOM 772 C CA . ARG A 1 97 ? 5.337 6.510 -31.091 1.00 45.00 97 ARG A CA 1
ATOM 773 C C . ARG A 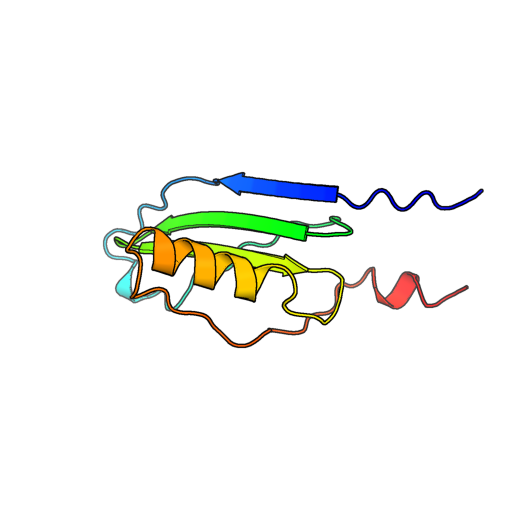1 97 ? 6.694 7.202 -31.105 1.00 45.00 97 ARG A C 1
ATOM 775 O O . ARG A 1 97 ? 6.726 8.384 -30.791 1.00 45.00 97 ARG A O 1
ATOM 782 N N . ASN A 1 98 ? 7.770 6.453 -31.344 1.00 38.31 98 ASN A N 1
ATOM 783 C CA . ASN A 1 98 ? 9.061 6.887 -31.911 1.00 38.31 98 ASN A CA 1
ATOM 784 C C . ASN A 1 98 ? 10.047 5.719 -31.901 1.00 38.31 98 ASN A C 1
ATOM 786 O O . ASN A 1 98 ? 10.336 5.215 -30.794 1.00 38.31 98 ASN A O 1
#

Organism: NCBI:txid315405